Protein AF-A0A835G729-F1 (afdb_monomer)

pLDDT: mean 87.47, std 13.11, range [39.66, 97.62]

Sequence (162 aa):
MAVNELADLLQAHANRDKDGSFWGTLGVAGSAFTLAYLQAEKLSFLIDTGMLHVSKDTEFKIRTAHKLFWSLSAFVGFLRSIRALNASSEALRSPDRTKCAPARFTQASLTTTKFLLDTIHAVSWLPPGWLWGSKLSVPQASGIATASAILGLVIHYHGKRF

Solvent-accessible surface area (backbone atoms only — not comparable to full-atom values): 8340 Å² total; per-residue (Å²): 112,68,69,56,54,50,49,53,50,50,52,50,48,58,53,54,75,66,54,48,70,68,59,52,50,48,52,53,50,27,52,50,25,46,52,53,18,54,53,28,46,52,53,48,50,33,41,76,71,63,77,44,86,71,54,73,69,56,49,52,51,43,52,50,48,21,40,46,24,43,23,52,23,30,44,42,51,25,57,52,28,49,52,52,27,52,55,25,49,52,44,53,69,38,92,85,49,56,93,56,28,64,59,50,28,51,52,28,46,52,53,27,52,28,27,48,33,46,24,55,37,36,35,26,71,29,61,74,88,47,88,61,10,59,70,56,54,69,70,57,40,52,50,38,47,49,53,26,52,51,47,51,52,50,52,55,60,59,63,73,77,112

InterPro domains:
  IPR008733 Peroxisomal biogenesis factor 11 [PF05648] (3-153)
  IPR026510 Peroxisomal membrane protein 11C, metazoa [PTHR20990] (17-155)

Foldseek 3Di:
DVVLVVVVVVLVVVVVVVPPPVLVVLVVLLVVLVVQLVVLVVVLVCVVVVVDDDDPVVNVVSVQSNLVSQLSNLVSQLVVLVVQLVSLVVLCVDPPRDPCSVVSNVLSVLSNLLSVLSNVLSQCCHDPPRDNHVVDDPVRSVVSNVVSVVSVVVSVVSVVPD

Radius of gyration: 19.36 Å; Cα contacts (8 Å, |Δi|>4): 138; chains: 1; bounding box: 50×36×56 Å

Structure (mmCIF, N/CA/C/O backbone):
data_AF-A0A835G729-F1
#
_entry.id   AF-A0A835G729-F1
#
loop_
_atom_site.group_PDB
_atom_site.id
_atom_site.type_symbol
_atom_site.label_atom_id
_atom_site.label_alt_id
_atom_site.label_comp_id
_atom_site.label_asym_id
_atom_site.label_entity_id
_atom_site.label_seq_id
_atom_site.pdbx_PDB_ins_code
_atom_site.Cartn_x
_atom_site.Cartn_y
_atom_site.Cartn_z
_atom_site.occupancy
_atom_site.B_iso_or_equiv
_atom_site.auth_seq_id
_atom_site.auth_comp_id
_atom_site.auth_asym_id
_atom_site.auth_atom_id
_atom_site.pdbx_PDB_model_num
ATOM 1 N N . MET A 1 1 ? 7.675 -0.307 -34.145 1.00 52.34 1 MET A N 1
ATOM 2 C CA . MET A 1 1 ? 6.649 -0.215 -33.084 1.00 52.34 1 MET A CA 1
ATOM 3 C C . MET A 1 1 ? 6.246 -1.617 -32.630 1.00 52.34 1 MET A C 1
ATOM 5 O O . MET A 1 1 ? 6.594 -1.963 -31.514 1.00 52.34 1 MET A O 1
ATOM 9 N N . ALA A 1 2 ? 5.726 -2.472 -33.520 1.00 51.19 2 ALA A N 1
ATOM 10 C CA . ALA A 1 2 ? 5.362 -3.868 -33.215 1.00 51.19 2 ALA A CA 1
ATOM 11 C C . ALA A 1 2 ? 6.498 -4.757 -32.652 1.00 51.19 2 ALA A C 1
ATOM 13 O O . ALA A 1 2 ? 6.263 -5.565 -31.766 1.00 51.19 2 ALA A O 1
ATOM 14 N N . VAL A 1 3 ? 7.749 -4.589 -33.108 1.00 55.41 3 VAL A N 1
ATOM 15 C CA . VAL A 1 3 ? 8.898 -5.386 -32.613 1.00 55.41 3 VAL A CA 1
ATOM 16 C C . VAL A 1 3 ? 9.228 -5.091 -31.141 1.00 55.41 3 VAL A C 1
ATOM 18 O O . VAL A 1 3 ? 9.621 -5.992 -30.408 1.00 55.41 3 VAL A O 1
ATOM 21 N N . ASN A 1 4 ? 9.021 -3.850 -30.685 1.00 52.88 4 ASN A N 1
ATOM 22 C CA . ASN A 1 4 ? 9.255 -3.480 -29.287 1.00 52.88 4 ASN A CA 1
ATOM 23 C C . ASN A 1 4 ? 8.124 -3.967 -28.377 1.00 52.88 4 ASN A C 1
ATOM 25 O O . ASN A 1 4 ? 8.412 -4.442 -27.287 1.00 52.88 4 ASN A O 1
ATOM 29 N N . GLU A 1 5 ? 6.869 -3.918 -28.836 1.00 60.62 5 GLU A N 1
ATOM 30 C CA . GLU A 1 5 ? 5.753 -4.536 -28.107 1.00 60.62 5 GLU A CA 1
ATOM 31 C C . GLU A 1 5 ? 5.942 -6.046 -27.975 1.00 60.62 5 GLU A C 1
ATOM 33 O O . GLU A 1 5 ? 5.720 -6.603 -26.905 1.00 60.62 5 GLU A O 1
ATOM 38 N N . LEU A 1 6 ? 6.413 -6.708 -29.036 1.00 62.06 6 LEU A N 1
ATOM 39 C CA . LEU A 1 6 ? 6.702 -8.137 -28.996 1.00 62.06 6 LEU A CA 1
ATOM 40 C C . LEU A 1 6 ? 7.827 -8.452 -28.000 1.00 62.06 6 LEU A C 1
ATOM 42 O O . LEU A 1 6 ? 7.715 -9.413 -27.246 1.00 62.06 6 LEU A O 1
ATOM 46 N N . ALA A 1 7 ? 8.878 -7.628 -27.945 1.00 61.25 7 ALA A N 1
ATOM 47 C CA . ALA A 1 7 ? 9.953 -7.763 -26.963 1.00 61.25 7 ALA A CA 1
ATOM 48 C C . ALA A 1 7 ? 9.463 -7.511 -25.525 1.00 61.25 7 ALA A C 1
ATOM 50 O O . ALA A 1 7 ? 9.801 -8.270 -24.618 1.00 61.25 7 ALA A O 1
ATOM 51 N N . ASP A 1 8 ? 8.612 -6.505 -25.314 1.00 59.41 8 ASP A N 1
ATOM 52 C CA . ASP A 1 8 ? 8.018 -6.214 -24.008 1.00 59.41 8 ASP A CA 1
ATOM 53 C C . ASP A 1 8 ? 7.061 -7.331 -23.548 1.00 59.41 8 ASP A C 1
ATOM 55 O O . ASP A 1 8 ? 7.058 -7.679 -22.363 1.00 59.41 8 ASP A O 1
ATOM 59 N N . LEU A 1 9 ? 6.299 -7.932 -24.470 1.00 63.41 9 LEU A N 1
ATOM 60 C CA . LEU A 1 9 ? 5.431 -9.085 -24.216 1.00 63.41 9 LEU A CA 1
ATOM 61 C C . LEU A 1 9 ? 6.234 -10.357 -23.941 1.00 63.41 9 LEU A C 1
ATOM 63 O O . LEU A 1 9 ? 5.911 -11.083 -23.003 1.00 63.41 9 LEU A O 1
ATOM 67 N N . LEU A 1 10 ? 7.303 -10.609 -24.697 1.00 60.97 10 LEU A N 1
ATOM 68 C CA . LEU A 1 10 ? 8.207 -11.737 -24.464 1.00 60.97 10 LEU A CA 1
ATOM 69 C C . LEU A 1 10 ? 8.919 -11.604 -23.119 1.00 60.97 10 LEU A C 1
ATOM 71 O O . LEU A 1 10 ? 9.026 -12.580 -22.382 1.00 60.97 10 LEU A O 1
ATOM 75 N N . GLN A 1 11 ? 9.333 -10.397 -22.741 1.00 62.75 11 GLN A N 1
ATOM 76 C CA . GLN A 1 11 ? 9.965 -10.151 -21.449 1.00 62.75 11 GLN A CA 1
ATOM 77 C C . GLN A 1 11 ? 8.959 -10.218 -20.291 1.00 62.75 11 GLN A C 1
ATOM 79 O O . GLN A 1 11 ? 9.297 -10.686 -19.202 1.00 62.75 11 GLN A O 1
ATOM 84 N N . ALA A 1 12 ? 7.702 -9.825 -20.519 1.00 59.56 12 ALA A N 1
ATOM 85 C CA . ALA A 1 12 ? 6.609 -10.050 -19.575 1.00 59.56 12 ALA A CA 1
ATOM 86 C C . ALA A 1 12 ? 6.284 -11.545 -19.415 1.00 59.56 12 ALA A C 1
ATOM 88 O O . ALA A 1 12 ? 6.047 -11.995 -18.294 1.00 59.56 12 ALA A O 1
ATOM 89 N N . HIS A 1 13 ? 6.312 -12.321 -20.501 1.00 57.28 13 HIS A N 1
ATOM 90 C CA . HIS A 1 13 ? 6.076 -13.763 -20.466 1.00 57.28 13 HIS A CA 1
ATOM 91 C C . HIS A 1 13 ? 7.235 -14.516 -19.802 1.00 57.28 13 HIS A C 1
ATOM 93 O O . HIS A 1 13 ? 6.997 -15.345 -18.929 1.00 57.28 13 HIS A O 1
ATOM 99 N N . ALA A 1 14 ? 8.480 -14.144 -20.103 1.00 58.69 14 ALA A N 1
ATOM 100 C CA . ALA A 1 14 ? 9.673 -14.697 -19.465 1.00 58.69 14 ALA A CA 1
ATOM 101 C C . ALA A 1 14 ? 9.740 -14.377 -17.960 1.00 58.69 14 ALA A C 1
ATOM 103 O O . ALA A 1 14 ? 10.219 -15.186 -17.167 1.00 58.69 14 ALA A O 1
ATOM 104 N N . ASN A 1 15 ? 9.238 -13.211 -17.537 1.00 57.81 15 ASN A N 1
ATOM 105 C CA . ASN A 1 15 ? 9.084 -12.897 -16.113 1.00 57.81 15 ASN A CA 1
ATOM 106 C C . ASN A 1 15 ? 7.947 -13.686 -15.450 1.00 57.81 15 ASN A C 1
ATOM 108 O O . ASN A 1 15 ? 8.056 -13.994 -14.264 1.00 57.81 15 ASN A O 1
ATOM 112 N N . ARG A 1 16 ? 6.898 -14.035 -16.206 1.00 55.94 16 ARG A N 1
ATOM 113 C CA . ARG A 1 16 ? 5.787 -14.877 -15.745 1.00 55.94 16 ARG A CA 1
ATOM 114 C C . ARG A 1 16 ? 6.228 -16.329 -15.532 1.00 55.94 16 ARG A C 1
ATOM 116 O O . ARG A 1 16 ? 5.848 -16.930 -14.538 1.00 55.94 16 ARG A O 1
ATOM 123 N N . ASP A 1 17 ? 7.102 -16.867 -16.380 1.00 55.62 17 ASP A N 1
ATOM 124 C CA . ASP A 1 17 ? 7.639 -18.231 -16.208 1.00 55.62 17 ASP A CA 1
ATOM 125 C C . ASP A 1 17 ? 8.629 -18.337 -15.033 1.00 55.62 17 ASP A C 1
ATOM 127 O O . ASP A 1 17 ? 8.837 -19.407 -14.464 1.00 55.62 17 ASP A O 1
ATOM 131 N N . LYS A 1 18 ? 9.193 -17.202 -14.596 1.00 60.84 18 LYS A N 1
ATOM 132 C CA . LYS A 1 18 ? 9.965 -17.077 -13.348 1.00 60.84 18 LYS A CA 1
ATOM 133 C C . LYS A 1 18 ? 9.081 -16.869 -12.110 1.00 60.84 18 LYS A C 1
ATOM 135 O O . LYS A 1 18 ? 9.610 -16.618 -11.016 1.00 60.84 18 LYS A O 1
ATOM 140 N N . ASP A 1 19 ? 7.754 -16.906 -12.236 1.00 62.66 19 ASP A N 1
ATOM 141 C CA . ASP A 1 19 ? 6.843 -16.861 -11.092 1.00 62.66 19 ASP A CA 1
ATOM 142 C C . ASP A 1 19 ? 6.824 -18.236 -10.415 1.00 62.66 19 ASP A C 1
ATOM 144 O O . ASP A 1 19 ? 5.963 -19.081 -10.640 1.00 62.66 19 ASP A O 1
ATOM 148 N N . GLY A 1 20 ? 7.813 -18.471 -9.551 1.00 70.75 20 GLY A N 1
ATOM 149 C CA . GLY A 1 20 ? 7.784 -19.613 -8.644 1.00 70.75 20 GLY A CA 1
ATOM 150 C C . GLY A 1 20 ? 6.547 -19.575 -7.738 1.00 70.75 20 GLY A C 1
ATOM 151 O O . GLY A 1 20 ? 5.994 -18.505 -7.468 1.00 70.75 20 GLY A O 1
ATOM 152 N N . SER A 1 21 ? 6.162 -20.743 -7.213 1.00 83.25 21 SER A N 1
ATOM 153 C CA . SER A 1 21 ? 4.997 -20.945 -6.330 1.00 83.25 21 SER A CA 1
ATOM 154 C C . SER A 1 21 ? 4.827 -19.844 -5.266 1.00 83.25 21 SER A C 1
ATOM 156 O O . SER A 1 21 ? 3.720 -19.361 -5.045 1.00 83.25 21 SER A O 1
ATOM 158 N N . PHE A 1 22 ? 5.930 -19.346 -4.696 1.00 87.62 22 PHE A N 1
ATOM 159 C CA . PHE A 1 22 ? 5.944 -18.246 -3.727 1.00 87.62 22 PHE A CA 1
ATOM 160 C C . PHE A 1 22 ? 5.258 -16.949 -4.204 1.00 87.62 22 PHE A C 1
ATOM 162 O O . PHE A 1 22 ? 4.482 -16.351 -3.465 1.00 87.62 22 PHE A O 1
ATOM 169 N N . TRP A 1 23 ? 5.515 -16.478 -5.428 1.00 86.56 23 TRP A N 1
ATOM 170 C CA . TRP A 1 23 ? 4.944 -15.207 -5.906 1.00 86.56 23 TRP A CA 1
ATOM 171 C C . TRP A 1 23 ? 3.475 -15.338 -6.308 1.00 86.56 23 TRP A C 1
ATOM 173 O O . TRP A 1 23 ? 2.711 -14.373 -6.182 1.00 86.56 23 TRP A O 1
ATOM 183 N N . GLY A 1 24 ? 3.085 -16.540 -6.741 1.00 87.00 24 GLY A N 1
ATOM 184 C CA . GLY A 1 24 ? 1.694 -16.918 -6.957 1.00 87.00 24 GLY A CA 1
ATOM 185 C C . GLY A 1 24 ? 0.910 -16.932 -5.646 1.00 87.00 24 GLY A C 1
ATOM 186 O O . GLY A 1 24 ? -0.096 -16.230 -5.531 1.00 87.00 24 GLY A O 1
ATOM 187 N N . THR A 1 25 ? 1.404 -17.640 -4.624 1.00 90.12 25 THR A N 1
ATOM 188 C CA . THR A 1 25 ? 0.754 -17.696 -3.302 1.00 90.12 25 THR A CA 1
ATOM 189 C C . THR A 1 25 ? 0.685 -16.323 -2.644 1.00 90.12 25 THR A C 1
ATOM 191 O O . THR A 1 25 ? -0.357 -15.973 -2.095 1.00 90.12 25 THR A O 1
ATOM 194 N N . LEU A 1 26 ? 1.726 -15.495 -2.775 1.00 90.31 26 LEU A N 1
ATOM 195 C CA . LEU A 1 26 ? 1.714 -14.114 -2.289 1.00 90.31 26 LEU A CA 1
ATOM 196 C C . LEU A 1 26 ? 0.640 -13.263 -2.994 1.00 90.31 26 LEU A C 1
ATOM 198 O O . LEU A 1 26 ? -0.008 -12.432 -2.363 1.00 90.31 26 LEU A O 1
ATOM 202 N N . GLY A 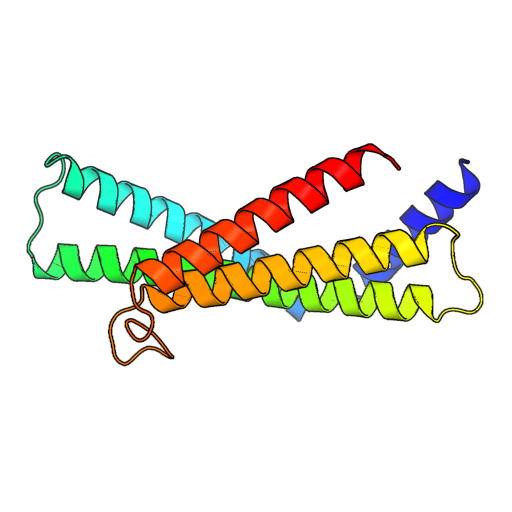1 27 ? 0.421 -13.469 -4.297 1.00 89.75 27 GLY A N 1
ATOM 203 C CA . GLY A 1 27 ? -0.649 -12.799 -5.046 1.00 89.75 27 GLY A CA 1
ATOM 204 C C . GLY A 1 27 ? -2.051 -13.206 -4.583 1.00 89.75 27 GLY A C 1
ATOM 205 O O . GLY A 1 27 ? -2.915 -12.346 -4.386 1.00 89.75 27 GLY A O 1
ATOM 206 N N . VAL A 1 28 ? -2.259 -14.504 -4.349 1.00 93.56 28 VAL A N 1
ATOM 207 C CA . VAL A 1 28 ? -3.515 -15.033 -3.794 1.00 93.56 28 VAL A CA 1
ATOM 208 C C . VAL A 1 28 ? -3.744 -14.499 -2.379 1.00 93.56 28 VAL A C 1
ATOM 210 O O . VAL A 1 28 ? -4.828 -13.999 -2.089 1.00 93.56 28 VAL A O 1
ATOM 213 N N . ALA A 1 29 ? -2.718 -14.520 -1.524 1.00 92.94 29 ALA A N 1
ATOM 214 C CA . ALA A 1 29 ? -2.785 -13.991 -0.164 1.00 92.94 29 ALA A CA 1
ATOM 215 C C . ALA A 1 29 ? -3.125 -12.495 -0.149 1.00 92.94 29 ALA A C 1
ATOM 217 O O . ALA A 1 29 ? -4.012 -12.081 0.590 1.00 92.94 29 ALA A O 1
ATOM 218 N N . GLY A 1 30 ? -2.490 -11.694 -1.012 1.00 93.00 30 GLY A N 1
ATOM 219 C CA . GLY A 1 30 ? -2.816 -10.274 -1.159 1.00 93.00 30 GLY A CA 1
ATOM 220 C C . GLY A 1 30 ? -4.287 -10.051 -1.507 1.00 93.00 30 GLY A C 1
ATOM 221 O O . GLY A 1 30 ? -4.958 -9.255 -0.856 1.00 93.00 30 GLY A O 1
ATOM 222 N N . SER A 1 31 ? -4.813 -10.820 -2.464 1.00 94.56 31 SER A N 1
ATOM 223 C CA . SER A 1 31 ? -6.227 -10.753 -2.860 1.00 94.56 31 SER A CA 1
ATOM 224 C C . SER A 1 31 ? -7.162 -11.170 -1.719 1.00 94.56 31 SER A C 1
ATOM 226 O O . SER A 1 31 ? -8.171 -10.511 -1.470 1.00 94.56 31 SER A O 1
ATOM 228 N N . ALA A 1 32 ? -6.809 -12.224 -0.979 1.00 96.69 32 ALA A N 1
ATOM 229 C CA . ALA A 1 32 ? -7.563 -12.675 0.186 1.00 96.69 32 ALA A CA 1
ATOM 230 C C . ALA A 1 32 ? -7.586 -11.614 1.299 1.00 96.69 32 ALA A C 1
ATOM 232 O O . ALA A 1 32 ? -8.651 -11.331 1.848 1.00 96.69 32 ALA A O 1
ATOM 233 N N . PHE A 1 33 ? -6.448 -10.973 1.592 1.00 96.50 33 PHE A N 1
ATOM 234 C CA . PHE A 1 33 ? -6.379 -9.877 2.560 1.00 96.50 33 PHE A CA 1
ATOM 235 C C . PHE A 1 33 ? -7.192 -8.667 2.112 1.00 96.50 33 PHE A C 1
ATOM 237 O O . PHE A 1 33 ? -7.900 -8.096 2.935 1.00 96.50 33 PHE A O 1
ATOM 244 N N . THR A 1 34 ? -7.159 -8.305 0.826 1.00 94.81 34 THR A N 1
ATOM 245 C CA . THR A 1 34 ? -8.013 -7.236 0.288 1.00 94.81 34 THR A CA 1
ATOM 246 C C . THR A 1 34 ? -9.495 -7.559 0.482 1.00 94.81 34 THR A C 1
ATOM 248 O O . THR A 1 34 ? -10.252 -6.713 0.952 1.00 94.81 34 THR A O 1
ATOM 251 N N . LEU A 1 35 ? -9.931 -8.783 0.175 1.00 96.62 35 LEU A N 1
ATOM 252 C CA . LEU A 1 35 ? -11.326 -9.179 0.373 1.00 96.62 35 LEU A CA 1
ATOM 253 C C . LEU A 1 35 ? -11.717 -9.162 1.855 1.00 96.62 35 LEU A C 1
ATOM 255 O O . LEU A 1 35 ? -12.771 -8.626 2.192 1.00 96.62 35 LEU A O 1
ATOM 259 N N . ALA A 1 36 ? -10.870 -9.695 2.739 1.00 95.94 36 ALA A N 1
ATOM 260 C CA . ALA A 1 36 ? -11.101 -9.692 4.183 1.00 95.94 36 ALA A CA 1
ATOM 261 C C . ALA A 1 36 ? -11.168 -8.266 4.755 1.00 95.94 36 ALA A C 1
ATOM 263 O O . ALA A 1 36 ? -12.064 -7.960 5.541 1.00 95.94 36 ALA A O 1
ATOM 264 N N . TYR A 1 37 ? -10.276 -7.382 4.300 1.00 95.00 37 TYR A N 1
ATOM 265 C CA . TYR A 1 37 ? -10.298 -5.951 4.593 1.00 95.00 37 TYR A CA 1
ATOM 266 C C . TYR A 1 37 ? -11.645 -5.331 4.212 1.00 95.00 37 TYR A C 1
ATOM 268 O O . TYR A 1 37 ? -12.288 -4.719 5.059 1.00 95.00 37 TYR A O 1
ATOM 276 N N . LEU A 1 38 ? -12.122 -5.564 2.985 1.00 94.81 38 LEU A N 1
ATOM 277 C CA . LEU A 1 38 ? -13.399 -5.021 2.516 1.00 94.81 38 LEU A CA 1
ATOM 278 C C . LEU A 1 38 ? -14.603 -5.562 3.303 1.00 94.81 38 LEU A C 1
ATOM 280 O O . LEU A 1 38 ? -15.566 -4.828 3.515 1.00 94.81 38 LEU A O 1
ATOM 284 N N . GLN A 1 39 ? -14.582 -6.823 3.751 1.00 96.56 39 GLN A N 1
ATOM 285 C CA . GLN A 1 39 ? -15.648 -7.339 4.622 1.00 96.56 39 GLN A CA 1
ATOM 286 C C . GLN A 1 39 ? -15.610 -6.690 6.010 1.00 96.56 39 GLN A C 1
ATOM 288 O O . GLN A 1 39 ? -16.651 -6.305 6.538 1.00 96.56 39 GLN A O 1
ATOM 293 N N . ALA A 1 40 ? -14.421 -6.530 6.593 1.00 95.06 40 ALA A N 1
ATOM 294 C CA . ALA A 1 40 ? -14.257 -5.879 7.889 1.00 95.06 40 ALA A CA 1
ATOM 295 C C . ALA A 1 40 ? -14.604 -4.377 7.841 1.00 95.06 40 ALA A C 1
ATOM 297 O O . ALA A 1 40 ? -15.146 -3.844 8.810 1.00 95.06 40 ALA A O 1
ATOM 298 N N . GLU A 1 41 ? -14.358 -3.716 6.709 1.00 95.25 41 GLU A N 1
ATOM 299 C CA . GLU A 1 41 ? -14.769 -2.331 6.457 1.00 95.25 41 GLU A CA 1
ATOM 300 C C . GLU A 1 41 ? -16.296 -2.204 6.433 1.00 95.25 41 GLU A C 1
ATOM 302 O O . GLU A 1 41 ? -16.858 -1.349 7.112 1.00 95.25 41 GLU A O 1
ATOM 307 N N . LYS A 1 42 ? -17.004 -3.116 5.749 1.00 96.06 42 LYS A N 1
ATOM 308 C CA . LYS A 1 42 ? -18.478 -3.147 5.774 1.00 96.06 42 LYS A CA 1
ATOM 309 C C . LYS A 1 42 ? -19.029 -3.314 7.187 1.00 96.06 42 LYS A C 1
ATOM 311 O O . LYS A 1 42 ? -19.987 -2.640 7.547 1.00 96.06 42 LYS A O 1
ATOM 316 N N . LEU A 1 43 ? -18.435 -4.201 7.987 1.00 95.62 43 LEU A N 1
ATOM 317 C CA . LEU A 1 43 ? -18.839 -4.381 9.383 1.00 95.62 43 LEU A CA 1
ATOM 318 C C . LEU A 1 43 ? -18.587 -3.113 10.205 1.00 95.62 43 LEU A C 1
ATOM 320 O O . LEU A 1 43 ? -19.468 -2.701 10.952 1.00 95.62 43 LEU A O 1
ATOM 324 N N . SER A 1 44 ? -17.424 -2.479 10.036 1.00 94.06 44 SER A N 1
ATOM 325 C CA . SER A 1 44 ? -17.090 -1.220 10.715 1.00 94.06 44 SER A CA 1
ATOM 326 C C . SER A 1 44 ? -18.086 -0.114 10.352 1.00 94.06 44 SER A C 1
ATOM 328 O O . SER A 1 44 ? -18.621 0.537 11.243 1.00 94.06 44 SER A O 1
ATOM 330 N N . PHE A 1 45 ? -18.436 0.012 9.071 1.00 95.50 45 PHE A N 1
ATOM 331 C CA . PHE A 1 45 ? -19.444 0.954 8.586 1.00 95.50 45 PHE A CA 1
ATOM 332 C C . PHE A 1 45 ? -20.849 0.689 9.159 1.00 95.50 45 PHE A C 1
ATOM 334 O O . PHE A 1 45 ? -21.550 1.618 9.564 1.00 95.50 45 PHE A O 1
ATOM 341 N N . LEU A 1 46 ? -21.283 -0.575 9.222 1.00 96.69 46 LEU A N 1
ATOM 342 C CA . LEU A 1 46 ? -22.582 -0.934 9.807 1.00 96.69 46 LEU A CA 1
ATOM 343 C C . LEU A 1 46 ? -22.650 -0.622 11.309 1.00 96.69 46 LEU A C 1
ATOM 345 O O . LEU A 1 46 ? -23.716 -0.268 11.812 1.00 96.69 46 LEU A O 1
ATOM 349 N N . ILE A 1 47 ? -21.525 -0.735 12.016 1.00 95.00 47 ILE A N 1
ATOM 350 C CA . ILE A 1 47 ? -21.414 -0.328 13.420 1.00 95.00 47 ILE A CA 1
ATOM 351 C C . ILE A 1 47 ? -21.478 1.200 13.531 1.00 95.00 47 ILE A C 1
ATOM 353 O O . ILE A 1 47 ? -22.265 1.715 14.321 1.00 95.00 47 ILE A O 1
ATOM 357 N N . ASP A 1 48 ? -20.711 1.925 12.711 1.00 94.50 48 ASP A N 1
ATOM 358 C CA . ASP A 1 48 ? -20.647 3.396 12.732 1.00 94.50 48 ASP A CA 1
ATOM 359 C C . ASP A 1 48 ? -21.999 4.056 12.415 1.00 94.50 48 ASP A C 1
ATOM 361 O O . ASP A 1 48 ? -22.332 5.104 12.965 1.00 94.50 48 ASP A O 1
ATOM 365 N N . THR A 1 49 ? -22.810 3.428 11.560 1.00 96.19 49 THR A N 1
ATOM 366 C CA . THR A 1 49 ? -24.173 3.883 11.228 1.00 96.19 49 THR A CA 1
ATOM 367 C C . THR A 1 49 ? -25.225 3.496 12.271 1.00 96.19 49 THR A C 1
ATOM 369 O O . THR A 1 49 ? -26.383 3.894 12.146 1.00 96.19 49 THR A O 1
ATOM 372 N N . GLY A 1 50 ? -24.865 2.703 13.285 1.00 92.44 50 GLY A N 1
ATOM 373 C CA . GLY A 1 50 ? -25.803 2.169 14.275 1.00 92.44 50 GLY A CA 1
ATOM 374 C C . GLY A 1 50 ? -26.748 1.093 13.727 1.00 92.44 50 GLY A C 1
ATOM 375 O O . GLY A 1 50 ? -27.664 0.665 14.427 1.00 92.44 50 GLY A O 1
ATOM 376 N N . MET A 1 51 ? -26.544 0.624 12.490 1.00 94.62 51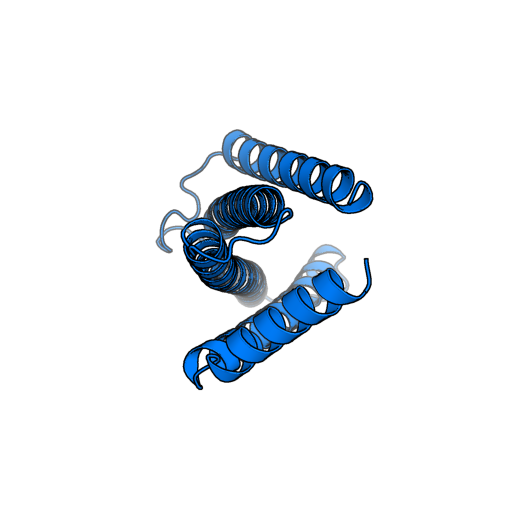 MET A N 1
ATOM 377 C CA . MET A 1 51 ? -27.333 -0.469 11.909 1.00 94.62 51 MET A CA 1
ATOM 378 C C . MET A 1 51 ? -27.001 -1.819 12.555 1.00 94.62 51 MET A C 1
ATOM 380 O O . MET A 1 51 ? -27.865 -2.690 12.653 1.00 94.62 51 MET A O 1
ATOM 384 N N . LEU A 1 52 ? -25.758 -1.993 13.007 1.00 93.06 52 LEU A N 1
ATOM 385 C CA . LEU A 1 52 ? -25.281 -3.190 13.686 1.00 93.06 52 LEU A CA 1
ATOM 386 C C . LEU A 1 52 ? -24.869 -2.850 15.122 1.00 93.06 52 LEU A C 1
ATOM 388 O O . LEU A 1 52 ? -23.810 -2.277 15.363 1.00 93.06 52 LEU A O 1
ATOM 392 N N . HIS A 1 53 ? -25.696 -3.253 16.085 1.00 93.19 53 HIS A N 1
ATOM 393 C CA . HIS A 1 53 ? -25.383 -3.127 17.505 1.00 93.19 53 HIS A CA 1
ATOM 394 C C . HIS A 1 53 ? -24.620 -4.363 17.982 1.00 93.19 53 HIS A C 1
ATOM 396 O O . HIS A 1 53 ? -25.141 -5.478 17.965 1.00 93.19 53 HIS A O 1
ATOM 402 N N . VAL A 1 54 ? -23.382 -4.166 18.423 1.00 93.94 54 VAL A N 1
ATOM 403 C CA . VAL A 1 54 ? -22.513 -5.224 18.956 1.00 93.94 54 VAL A CA 1
ATOM 404 C C . VAL A 1 54 ? -21.932 -4.806 20.301 1.00 93.94 54 VAL A C 1
ATOM 406 O O . VAL A 1 54 ? -21.956 -3.636 20.676 1.00 93.94 54 VAL A O 1
ATOM 409 N N . SER A 1 55 ? -21.401 -5.773 21.051 1.00 95.94 55 SER A N 1
ATOM 410 C CA . SER A 1 55 ? -20.670 -5.464 22.281 1.00 95.94 55 SER A CA 1
ATOM 411 C C . SER A 1 55 ? -19.402 -4.652 21.980 1.00 95.94 55 SER A C 1
ATOM 413 O O . SER A 1 55 ? -18.797 -4.810 20.916 1.00 95.94 55 SER A O 1
ATOM 415 N N . LYS A 1 56 ? -18.944 -3.845 22.946 1.00 93.19 56 LYS A N 1
ATOM 416 C CA . LYS A 1 56 ? -17.699 -3.062 22.820 1.00 93.19 56 LYS A CA 1
ATOM 417 C C . LYS A 1 56 ? -16.471 -3.934 22.521 1.00 93.19 56 LYS A C 1
ATOM 419 O O . LYS A 1 56 ? -15.577 -3.512 21.796 1.00 93.19 56 LYS A O 1
ATOM 424 N N . ASP A 1 57 ? -16.435 -5.156 23.056 1.00 95.06 57 ASP A N 1
ATOM 425 C CA . ASP A 1 57 ? -15.361 -6.120 22.786 1.00 95.06 57 ASP A CA 1
ATOM 426 C C . ASP A 1 57 ? -15.382 -6.597 21.324 1.00 95.06 57 ASP A C 1
ATOM 428 O O . ASP A 1 57 ? -14.351 -6.640 20.651 1.00 95.06 57 ASP A O 1
ATOM 432 N N . THR A 1 58 ? -16.569 -6.899 20.796 1.00 94.56 58 THR A N 1
ATOM 433 C CA . THR A 1 58 ? -16.737 -7.308 19.395 1.00 94.56 58 THR A CA 1
ATOM 434 C C . THR A 1 58 ? -16.410 -6.168 18.435 1.00 94.56 58 THR A C 1
ATOM 436 O O . THR A 1 58 ? -15.703 -6.388 17.453 1.00 94.56 58 THR A O 1
ATOM 439 N N . GLU A 1 59 ? -16.855 -4.947 18.736 1.00 94.25 59 GLU A N 1
ATOM 440 C CA . GLU A 1 59 ? -16.493 -3.751 17.974 1.00 94.25 59 GLU A CA 1
ATOM 441 C C . GLU A 1 59 ? -14.970 -3.571 17.912 1.00 94.25 59 GLU A C 1
ATOM 443 O O . GLU A 1 59 ? -14.403 -3.409 16.829 1.00 94.25 59 GLU A O 1
ATOM 448 N N . PHE A 1 60 ? -14.288 -3.660 19.058 1.00 93.75 60 PHE A N 1
ATOM 449 C CA . PHE A 1 60 ? -12.834 -3.538 19.122 1.00 93.75 60 PHE A CA 1
ATOM 450 C C . PHE A 1 60 ? -12.127 -4.593 18.257 1.00 93.75 60 PHE A C 1
ATOM 452 O O . PHE A 1 60 ? -11.190 -4.267 17.517 1.00 93.75 60 PHE A O 1
ATOM 459 N N . LYS A 1 61 ? -12.595 -5.848 18.298 1.00 94.69 61 LYS A N 1
ATOM 460 C CA . LYS A 1 61 ? -12.070 -6.944 17.468 1.00 94.69 61 LYS A CA 1
ATOM 461 C C . LYS A 1 61 ? -12.275 -6.681 15.978 1.00 94.69 61 LYS A C 1
ATOM 463 O O . LYS A 1 61 ? -11.326 -6.836 15.213 1.00 94.69 61 LYS A O 1
ATOM 468 N N . ILE A 1 62 ? -13.466 -6.237 15.571 1.00 94.81 62 ILE A N 1
ATOM 469 C CA . ILE A 1 62 ? -13.783 -5.916 14.169 1.00 94.81 62 ILE A CA 1
ATOM 470 C C . ILE A 1 62 ? -12.895 -4.775 13.665 1.00 94.81 62 ILE A C 1
ATOM 472 O O . ILE A 1 62 ? -12.249 -4.917 12.626 1.00 94.81 62 ILE A O 1
ATOM 476 N N . ARG A 1 63 ? -12.784 -3.677 14.422 1.00 94.12 63 ARG A N 1
ATOM 477 C CA . ARG A 1 63 ? -11.947 -2.528 14.035 1.00 94.12 63 ARG A CA 1
ATOM 478 C C . ARG A 1 63 ? -10.465 -2.887 13.971 1.00 94.12 63 ARG A C 1
ATOM 480 O O . ARG A 1 63 ? -9.749 -2.406 13.092 1.00 94.12 63 ARG A O 1
ATOM 487 N N . THR A 1 64 ? -9.994 -3.736 14.880 1.00 94.50 64 THR A N 1
ATOM 488 C CA . THR A 1 64 ? -8.616 -4.245 14.850 1.00 94.50 64 THR A CA 1
ATOM 489 C C . THR A 1 64 ? -8.384 -5.140 13.635 1.00 94.50 64 THR A C 1
ATOM 491 O O . THR A 1 64 ? -7.393 -4.956 12.930 1.00 94.50 64 THR A O 1
ATOM 494 N N . ALA A 1 65 ? -9.312 -6.054 13.338 1.00 94.94 65 ALA A N 1
ATOM 495 C CA . ALA A 1 65 ? -9.238 -6.931 12.172 1.00 94.94 65 ALA A CA 1
ATOM 496 C C . ALA A 1 65 ? -9.230 -6.136 10.857 1.00 94.94 65 ALA A C 1
ATOM 498 O O . ALA A 1 65 ? -8.413 -6.410 9.981 1.00 94.94 65 ALA A O 1
ATOM 499 N N . HIS A 1 66 ? -10.070 -5.104 10.750 1.00 95.50 66 HIS A N 1
ATOM 500 C CA . HIS A 1 66 ? -10.086 -4.182 9.616 1.00 95.50 66 HIS A CA 1
ATOM 501 C C . HIS A 1 66 ? -8.700 -3.569 9.354 1.00 95.50 66 HIS A C 1
ATOM 503 O O . HIS A 1 66 ? -8.130 -3.736 8.273 1.00 95.50 66 HIS A O 1
ATOM 509 N N . LYS A 1 67 ? -8.108 -2.938 10.374 1.00 95.12 67 LYS A N 1
ATOM 510 C CA . LYS A 1 67 ? -6.775 -2.317 10.286 1.00 95.12 67 LYS A CA 1
ATOM 511 C C . LYS A 1 67 ? -5.671 -3.336 9.996 1.00 95.12 67 LYS A C 1
ATOM 513 O O . LYS A 1 67 ? -4.721 -3.0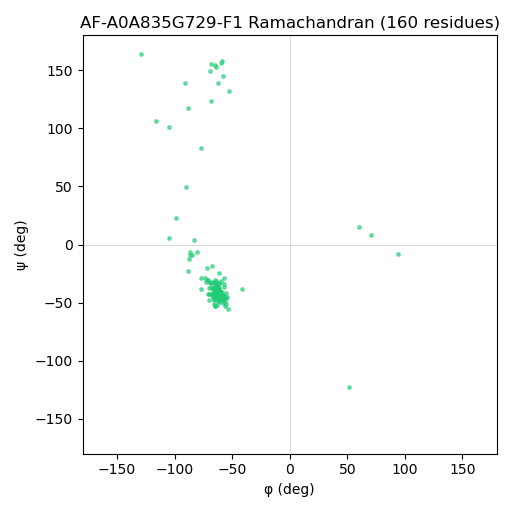32 9.271 1.00 95.12 67 LYS A O 1
ATOM 518 N N . LEU A 1 68 ? -5.795 -4.546 10.539 1.00 95.81 68 LEU A N 1
ATOM 519 C CA . LEU A 1 68 ? -4.860 -5.639 10.302 1.00 95.81 68 LEU A CA 1
ATOM 520 C C . LEU A 1 68 ? -4.879 -6.095 8.845 1.00 95.81 68 LEU A C 1
ATOM 522 O O . LEU A 1 68 ? -3.828 -6.127 8.207 1.00 95.81 68 LEU A O 1
ATOM 526 N N . PHE A 1 69 ? -6.052 -6.409 8.298 1.00 96.19 69 PHE A N 1
ATOM 527 C CA . PHE A 1 69 ? -6.161 -6.841 6.907 1.00 96.19 69 PHE A CA 1
ATOM 528 C C . PHE A 1 69 ? -5.740 -5.742 5.934 1.00 96.19 69 PHE A C 1
ATOM 530 O O . PHE A 1 69 ? -5.063 -6.038 4.949 1.00 96.19 69 PHE A O 1
ATOM 537 N N . TRP A 1 70 ? -6.043 -4.478 6.245 1.00 96.19 70 TRP A N 1
ATOM 538 C CA . TRP A 1 70 ? -5.535 -3.342 5.480 1.00 96.19 70 TRP A CA 1
ATOM 539 C C . TRP A 1 70 ? -4.002 -3.316 5.446 1.00 96.19 70 TRP A C 1
ATOM 541 O O . TRP A 1 70 ? -3.400 -3.257 4.372 1.00 96.19 70 TRP A O 1
ATOM 551 N N . SER A 1 71 ? -3.372 -3.432 6.619 1.00 96.31 71 SER A N 1
ATOM 552 C CA . SER A 1 71 ? -1.913 -3.418 6.768 1.00 96.31 71 SER A CA 1
ATOM 553 C C . SER A 1 71 ? -1.249 -4.594 6.050 1.00 96.31 71 SER A C 1
ATOM 555 O O . SER A 1 71 ? -0.257 -4.405 5.348 1.00 96.31 71 SER A O 1
ATOM 557 N N . LEU A 1 72 ? -1.813 -5.801 6.169 1.00 95.44 72 LEU A N 1
ATOM 558 C CA . LEU A 1 72 ? -1.323 -6.995 5.473 1.00 95.44 72 LEU A CA 1
ATOM 559 C C . LEU A 1 72 ? -1.448 -6.858 3.953 1.00 95.44 72 LEU A C 1
ATOM 561 O O . LEU A 1 72 ? -0.510 -7.184 3.225 1.00 95.44 72 LEU A O 1
ATOM 565 N N . SER A 1 73 ? -2.577 -6.338 3.469 1.00 94.94 73 SER A N 1
ATOM 566 C CA . SER A 1 73 ? -2.793 -6.086 2.044 1.00 94.94 73 SER A CA 1
ATOM 567 C C . SER A 1 73 ? -1.785 -5.068 1.496 1.00 94.94 73 SER A C 1
ATOM 569 O O . SER A 1 73 ? -1.196 -5.300 0.438 1.00 94.94 73 SER A O 1
ATOM 571 N N . ALA A 1 74 ? -1.546 -3.965 2.215 1.00 95.25 74 ALA A N 1
ATOM 572 C CA . ALA A 1 74 ? -0.557 -2.953 1.836 1.00 95.25 74 ALA A CA 1
ATOM 573 C C . ALA A 1 74 ? 0.867 -3.535 1.802 1.00 95.25 74 ALA A C 1
ATOM 575 O O . ALA A 1 74 ? 1.590 -3.346 0.820 1.00 95.25 74 ALA A O 1
ATOM 576 N N . PHE A 1 75 ? 1.232 -4.320 2.819 1.00 95.88 75 PHE A N 1
ATOM 577 C CA . PHE A 1 75 ? 2.542 -4.959 2.917 1.00 95.88 75 PHE A CA 1
ATOM 578 C C . PHE A 1 75 ? 2.800 -5.960 1.783 1.00 95.88 75 PHE A C 1
ATOM 580 O O . PHE A 1 75 ? 3.866 -5.948 1.167 1.00 95.88 75 PHE A O 1
ATOM 587 N N . VAL A 1 76 ? 1.815 -6.796 1.440 1.00 94.81 76 VAL A N 1
ATOM 588 C CA . VAL A 1 76 ? 1.923 -7.696 0.281 1.00 94.81 76 VAL A CA 1
ATOM 589 C C . VAL A 1 76 ? 2.084 -6.903 -1.020 1.00 94.81 76 VAL A C 1
ATOM 591 O O . VAL A 1 76 ? 2.910 -7.269 -1.861 1.00 94.81 76 VAL A O 1
ATOM 594 N N . GLY A 1 77 ? 1.347 -5.799 -1.179 1.00 94.00 77 GLY A N 1
ATOM 595 C CA . GLY A 1 77 ? 1.510 -4.876 -2.306 1.00 94.00 77 GLY A CA 1
ATOM 596 C C . GLY A 1 77 ? 2.943 -4.347 -2.428 1.00 94.00 77 GLY A C 1
ATOM 597 O O . GLY A 1 77 ? 3.529 -4.401 -3.511 1.00 94.00 77 GLY A O 1
ATOM 598 N N . PHE A 1 78 ? 3.540 -3.943 -1.305 1.00 96.38 78 PHE A N 1
ATOM 599 C CA . PHE A 1 78 ? 4.930 -3.492 -1.233 1.00 96.38 78 PHE A CA 1
ATOM 600 C C . PHE A 1 78 ? 5.946 -4.580 -1.618 1.00 96.38 78 PHE A C 1
ATOM 602 O O . PHE A 1 78 ? 6.851 -4.339 -2.420 1.00 96.38 78 PHE A O 1
ATOM 609 N N . LEU A 1 79 ? 5.784 -5.811 -1.125 1.00 94.94 79 LEU A N 1
ATOM 610 C CA . LEU A 1 79 ? 6.669 -6.919 -1.509 1.00 94.94 79 LEU A CA 1
ATOM 611 C C . LEU A 1 79 ? 6.609 -7.205 -3.017 1.00 94.94 79 LEU A C 1
ATOM 613 O O . LEU A 1 79 ? 7.638 -7.428 -3.662 1.00 94.94 79 LEU A O 1
ATOM 617 N N . ARG A 1 80 ? 5.409 -7.159 -3.604 1.00 91.44 80 ARG A N 1
ATOM 618 C CA . ARG A 1 80 ? 5.224 -7.337 -5.052 1.00 91.44 80 ARG A CA 1
ATOM 619 C C . ARG A 1 80 ? 5.847 -6.194 -5.852 1.00 91.44 80 ARG A C 1
ATOM 621 O O . ARG A 1 80 ? 6.429 -6.454 -6.907 1.00 91.44 80 ARG A O 1
ATOM 628 N N . SER A 1 81 ? 5.781 -4.954 -5.363 1.00 93.75 81 SER A N 1
ATOM 629 C CA . SER A 1 81 ? 6.413 -3.820 -6.045 1.00 93.75 81 SER A CA 1
ATOM 630 C C . SER A 1 81 ? 7.939 -3.903 -6.017 1.00 93.75 81 SER A C 1
ATOM 632 O O . SER A 1 81 ? 8.562 -3.614 -7.035 1.00 93.75 81 SER A O 1
ATOM 634 N N . ILE A 1 82 ? 8.545 -4.396 -4.926 1.00 94.38 82 ILE A N 1
ATOM 635 C CA . ILE A 1 82 ? 9.998 -4.646 -4.869 1.00 94.38 82 ILE A CA 1
ATOM 636 C C . ILE A 1 82 ? 10.429 -5.642 -5.953 1.00 94.38 82 ILE A C 1
ATOM 638 O O . ILE A 1 82 ? 11.421 -5.403 -6.640 1.00 94.38 82 ILE A O 1
ATOM 642 N N . ARG A 1 83 ? 9.682 -6.736 -6.166 1.00 90.44 83 ARG A N 1
ATOM 643 C CA . ARG A 1 83 ? 9.972 -7.676 -7.269 1.00 90.44 83 ARG A CA 1
ATOM 644 C C . ARG A 1 83 ? 9.941 -6.968 -8.618 1.00 90.44 83 ARG A C 1
ATOM 646 O O . ARG A 1 83 ? 10.863 -7.136 -9.410 1.00 90.44 83 ARG A O 1
ATOM 653 N N . ALA A 1 84 ? 8.895 -6.184 -8.877 1.00 88.94 84 ALA A N 1
ATOM 654 C CA . ALA A 1 84 ? 8.762 -5.447 -10.130 1.00 88.94 84 ALA A CA 1
ATOM 655 C C . ALA A 1 84 ? 9.907 -4.436 -10.328 1.00 88.94 84 ALA A C 1
ATOM 657 O O . ALA A 1 84 ? 10.411 -4.285 -11.443 1.00 88.94 84 ALA A O 1
ATOM 658 N N . LEU A 1 85 ? 10.355 -3.787 -9.250 1.00 92.88 85 LEU A N 1
ATOM 659 C CA . LEU A 1 85 ? 11.504 -2.889 -9.254 1.00 92.88 85 LEU A CA 1
ATOM 660 C C . LEU A 1 85 ? 12.809 -3.631 -9.558 1.00 92.88 85 LEU A C 1
ATOM 662 O O . LEU A 1 85 ? 13.559 -3.192 -10.428 1.00 92.88 85 LEU A O 1
ATOM 666 N N . ASN A 1 86 ? 13.053 -4.771 -8.912 1.00 92.25 86 ASN A N 1
ATO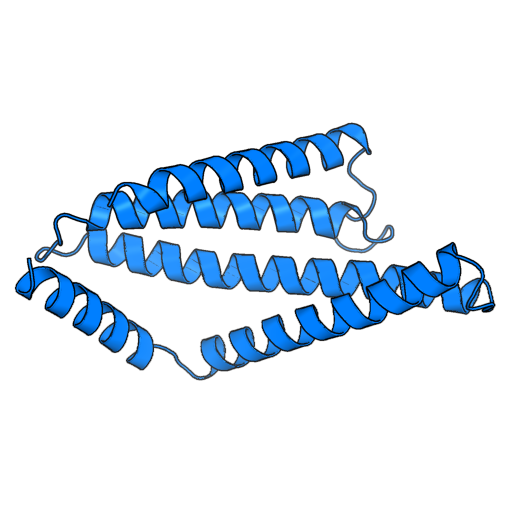M 667 C CA . ASN A 1 86 ? 14.235 -5.596 -9.164 1.00 92.25 86 ASN A CA 1
ATOM 668 C C . ASN A 1 86 ? 14.267 -6.101 -10.611 1.00 92.25 86 ASN A C 1
ATOM 670 O O . ASN A 1 86 ? 15.273 -5.923 -11.292 1.00 92.25 86 ASN A O 1
ATOM 674 N N . ALA A 1 87 ? 13.147 -6.615 -11.124 1.00 88.75 87 ALA A N 1
ATOM 675 C CA . ALA A 1 87 ? 13.041 -7.040 -12.519 1.00 88.75 87 ALA A CA 1
ATOM 676 C C . ALA A 1 87 ? 13.275 -5.875 -13.501 1.00 88.75 87 ALA A C 1
ATOM 678 O O . ALA A 1 87 ? 13.935 -6.037 -14.527 1.00 88.75 87 ALA A O 1
ATOM 679 N N . SER A 1 88 ? 12.779 -4.676 -13.177 1.00 88.88 88 SER A N 1
ATOM 680 C CA . SER A 1 88 ? 13.019 -3.472 -13.988 1.00 88.88 88 SER A CA 1
ATOM 681 C C . SER A 1 88 ? 14.479 -3.008 -13.919 1.00 88.88 88 SER A C 1
ATOM 683 O O . SER A 1 88 ? 15.011 -2.510 -14.907 1.00 88.88 88 SER A O 1
ATOM 685 N N . SER A 1 89 ? 15.140 -3.192 -12.774 1.00 91.75 89 SER A N 1
ATOM 686 C CA . SER A 1 89 ? 16.566 -2.905 -12.574 1.00 91.75 89 SER A CA 1
ATOM 687 C C . SER A 1 89 ? 17.449 -3.846 -13.394 1.00 91.75 89 SER A C 1
ATOM 689 O O . SER A 1 89 ? 18.382 -3.401 -14.061 1.00 91.75 89 SER A O 1
ATOM 691 N N . GLU A 1 90 ? 17.127 -5.141 -13.412 1.00 90.38 90 GLU A N 1
ATOM 692 C CA . GLU A 1 90 ? 17.807 -6.13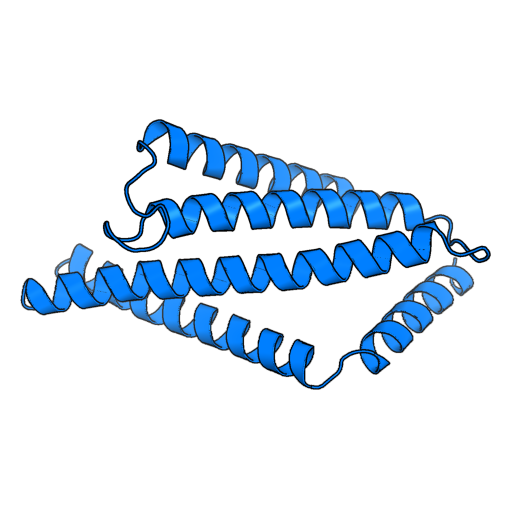2 -14.253 1.00 90.38 90 GLU A CA 1
ATOM 693 C C . GLU A 1 90 ? 17.645 -5.801 -15.742 1.00 90.38 90 GLU A C 1
ATOM 695 O O . GLU A 1 90 ? 18.633 -5.755 -16.473 1.00 90.38 90 GLU A O 1
ATOM 700 N N . ALA A 1 91 ? 16.426 -5.473 -16.183 1.00 86.12 91 ALA A N 1
ATOM 701 C CA . ALA A 1 91 ? 16.167 -5.061 -17.563 1.00 86.12 91 ALA A CA 1
ATOM 702 C C . ALA A 1 91 ? 16.922 -3.776 -17.954 1.00 86.12 91 ALA A C 1
ATOM 704 O O . ALA A 1 91 ? 17.356 -3.638 -19.097 1.00 86.12 91 ALA A O 1
ATOM 705 N N . LEU A 1 92 ? 17.116 -2.848 -17.010 1.00 88.19 92 LEU A N 1
ATOM 706 C CA . LEU A 1 92 ? 17.894 -1.625 -17.218 1.00 88.19 92 LEU A CA 1
ATOM 707 C C . LEU A 1 92 ? 19.398 -1.899 -17.388 1.00 88.19 92 LEU A C 1
ATOM 709 O O . LEU A 1 92 ? 20.068 -1.153 -18.103 1.00 88.19 92 LEU A O 1
ATOM 713 N N . ARG A 1 93 ? 19.915 -2.941 -16.726 1.00 88.94 93 ARG A N 1
ATOM 714 C CA . ARG A 1 93 ? 21.327 -3.365 -16.763 1.00 88.94 93 ARG A CA 1
ATOM 715 C C . ARG A 1 93 ? 21.648 -4.323 -17.913 1.00 88.94 93 ARG A C 1
ATOM 717 O O . ARG A 1 93 ? 22.823 -4.568 -18.168 1.00 88.94 93 ARG A O 1
ATOM 724 N N . SER A 1 94 ? 20.630 -4.870 -18.577 1.00 86.50 94 SER A N 1
ATOM 725 C CA . SER A 1 94 ? 20.803 -5.792 -19.700 1.00 86.50 94 SER A CA 1
ATOM 726 C C . SER A 1 94 ? 21.530 -5.114 -20.873 1.00 86.50 94 SER A C 1
ATOM 728 O O . SER A 1 94 ? 21.206 -3.966 -21.191 1.00 86.50 94 SER A O 1
ATOM 730 N N . PRO A 1 95 ? 22.468 -5.801 -21.553 1.00 80.25 95 PRO A N 1
ATOM 731 C CA . PRO A 1 95 ? 23.061 -5.303 -22.795 1.00 80.25 95 PRO A CA 1
ATOM 732 C C . PRO A 1 95 ? 22.003 -5.088 -23.893 1.00 80.25 95 PRO A C 1
ATOM 734 O O . PRO A 1 95 ? 22.100 -4.125 -24.650 1.00 80.25 95 PRO A O 1
ATOM 737 N N . ASP A 1 96 ? 20.930 -5.887 -23.895 1.00 82.50 96 ASP A N 1
ATOM 738 C CA . ASP A 1 96 ? 19.780 -5.760 -24.804 1.00 82.50 96 ASP A CA 1
ATOM 739 C C . ASP A 1 96 ? 18.688 -4.843 -24.224 1.00 82.50 96 ASP A C 1
ATOM 741 O O . ASP A 1 96 ? 17.510 -5.197 -24.119 1.00 82.50 96 ASP A O 1
ATOM 745 N N . ARG A 1 97 ? 19.079 -3.652 -23.761 1.00 80.75 97 ARG A N 1
ATOM 746 C CA . ARG A 1 97 ? 18.161 -2.719 -23.097 1.00 80.75 97 ARG A CA 1
ATOM 747 C C . ARG A 1 97 ? 17.131 -2.141 -24.074 1.00 80.75 97 ARG A C 1
ATOM 749 O O . ARG A 1 97 ? 17.481 -1.425 -25.014 1.00 80.75 97 ARG A O 1
ATOM 756 N N . THR A 1 98 ? 15.843 -2.311 -23.773 1.00 81.88 98 THR A N 1
ATOM 757 C CA . THR A 1 98 ? 14.766 -1.635 -24.516 1.00 81.88 98 THR A CA 1
ATOM 758 C C . THR A 1 98 ? 14.762 -0.123 -24.248 1.00 81.88 98 THR A C 1
ATOM 760 O O . THR A 1 98 ? 15.109 0.341 -23.159 1.00 81.88 98 THR A O 1
ATOM 763 N N . LYS A 1 99 ? 14.329 0.693 -25.224 1.00 81.81 99 LYS A N 1
ATOM 764 C CA . LYS A 1 99 ? 14.264 2.167 -25.073 1.00 81.81 99 LYS A CA 1
ATOM 765 C C . LYS A 1 99 ? 13.406 2.611 -23.880 1.00 81.81 99 LYS A C 1
ATOM 767 O O . LYS A 1 99 ? 13.674 3.654 -23.292 1.00 81.81 99 LYS A O 1
ATOM 772 N N . CYS A 1 100 ? 12.410 1.807 -23.512 1.00 82.88 100 CYS A N 1
ATOM 773 C CA . CYS A 1 100 ? 11.484 2.086 -22.419 1.00 82.88 100 CYS A CA 1
ATOM 774 C C . CYS A 1 100 ? 11.997 1.622 -21.044 1.00 82.88 100 CYS A C 1
A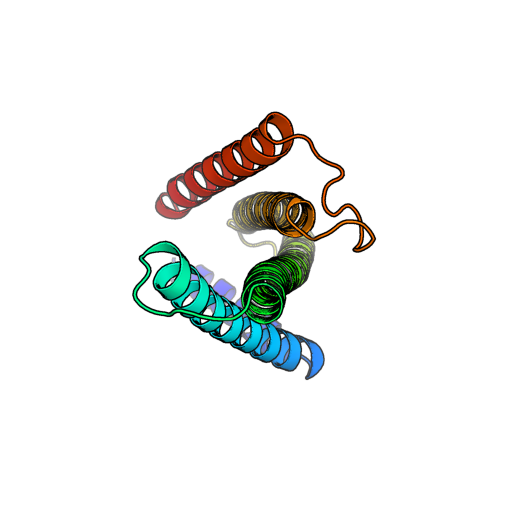TOM 776 O O . CYS A 1 100 ? 11.391 1.972 -20.032 1.00 82.88 100 CYS A O 1
ATOM 778 N N . ALA A 1 101 ? 13.101 0.867 -20.964 1.00 84.50 101 ALA A N 1
ATOM 779 C CA . ALA A 1 101 ? 13.607 0.325 -19.698 1.00 84.50 101 ALA A CA 1
ATOM 780 C C . ALA A 1 101 ? 13.868 1.396 -18.613 1.00 84.50 101 ALA A C 1
ATOM 782 O O . ALA A 1 101 ? 13.457 1.171 -17.472 1.00 84.50 101 ALA A O 1
ATOM 783 N N . PRO A 1 102 ? 14.446 2.582 -18.918 1.00 87.75 102 PRO A N 1
ATOM 784 C CA . PRO A 1 102 ? 14.590 3.651 -17.926 1.00 87.75 102 PRO A CA 1
ATOM 785 C C . PRO A 1 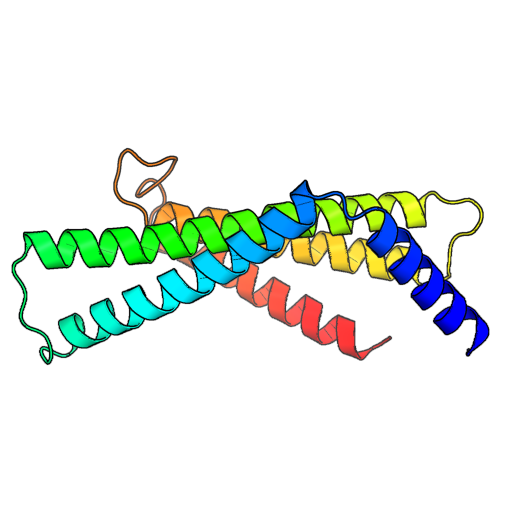102 ? 13.246 4.163 -17.392 1.00 87.75 102 PRO A C 1
ATOM 787 O O . PRO A 1 102 ? 13.079 4.296 -16.183 1.00 87.75 102 PRO A O 1
ATOM 790 N N . ALA A 1 103 ? 12.261 4.382 -18.270 1.00 87.75 103 ALA A N 1
ATOM 791 C CA . ALA A 1 103 ? 10.931 4.848 -17.871 1.00 87.75 103 ALA A CA 1
ATOM 792 C C . ALA A 1 103 ? 10.205 3.812 -16.994 1.00 87.75 103 ALA A C 1
ATOM 794 O O . ALA A 1 103 ? 9.638 4.164 -15.958 1.00 87.75 103 ALA A O 1
ATOM 795 N N . ARG A 1 104 ? 10.293 2.521 -17.350 1.00 86.94 104 ARG A N 1
ATOM 796 C CA . ARG A 1 104 ? 9.735 1.409 -16.558 1.00 86.94 104 ARG A CA 1
ATOM 797 C C . ARG A 1 104 ? 10.386 1.314 -15.177 1.00 86.94 104 ARG A C 1
ATOM 799 O O . ARG A 1 104 ? 9.676 1.139 -14.189 1.00 86.94 104 ARG A O 1
ATOM 806 N N . PHE A 1 105 ? 11.705 1.490 -15.086 1.00 91.75 105 PHE A N 1
ATOM 807 C CA . PHE A 1 105 ? 12.419 1.524 -13.808 1.00 91.75 105 PHE A CA 1
ATOM 808 C C . PHE A 1 105 ? 11.991 2.710 -12.933 1.00 91.75 105 PHE A C 1
ATOM 810 O O . PHE A 1 105 ? 11.709 2.522 -11.747 1.00 91.75 105 PHE A O 1
ATOM 817 N N . THR A 1 106 ? 11.870 3.914 -13.504 1.00 92.00 106 THR A N 1
ATOM 818 C CA . THR A 1 106 ? 11.353 5.088 -12.783 1.00 92.00 106 THR A CA 1
ATOM 819 C C . THR A 1 106 ? 9.935 4.838 -12.271 1.00 92.00 106 THR A C 1
ATOM 821 O O . THR A 1 106 ? 9.659 5.074 -11.096 1.00 92.00 106 THR A O 1
ATOM 824 N N . GLN A 1 107 ? 9.045 4.293 -13.104 1.00 91.25 107 GLN A N 1
ATOM 825 C CA . GLN A 1 107 ? 7.676 3.971 -12.699 1.00 91.25 107 GLN A CA 1
ATOM 826 C C . GLN A 1 107 ? 7.631 2.911 -11.589 1.00 91.25 107 GLN A C 1
ATOM 828 O O . GLN A 1 107 ? 6.898 3.078 -10.610 1.00 91.25 107 GLN A O 1
ATOM 833 N N . ALA A 1 108 ? 8.425 1.844 -11.698 1.00 92.25 108 ALA A N 1
ATOM 834 C CA . ALA A 1 108 ? 8.523 0.813 -10.668 1.00 92.25 108 ALA A CA 1
ATOM 835 C C . ALA A 1 108 ? 9.083 1.373 -9.349 1.00 92.25 108 ALA A C 1
ATOM 837 O O . ALA A 1 108 ? 8.618 0.993 -8.273 1.00 92.25 108 ALA A O 1
ATOM 838 N N . SER A 1 109 ? 10.025 2.318 -9.427 1.00 95.62 109 SER A N 1
ATOM 839 C CA . SER A 1 109 ? 10.602 2.999 -8.261 1.00 95.62 109 SER A CA 1
ATOM 840 C C . SER A 1 109 ? 9.553 3.851 -7.552 1.00 95.62 109 SER A C 1
ATOM 842 O O . SER A 1 109 ? 9.322 3.666 -6.360 1.00 95.62 109 SER A O 1
ATOM 844 N N . LEU A 1 110 ? 8.845 4.714 -8.290 1.00 95.31 110 LEU A N 1
ATOM 845 C CA . LEU A 1 110 ? 7.767 5.547 -7.744 1.00 95.31 110 LEU A CA 1
ATOM 846 C C . LEU A 1 110 ? 6.649 4.696 -7.131 1.00 95.31 110 LEU A C 1
ATOM 848 O O . LEU A 1 110 ? 6.174 4.988 -6.035 1.00 95.31 110 LEU A O 1
ATOM 852 N N . THR A 1 111 ? 6.265 3.613 -7.810 1.00 94.56 111 THR A N 1
ATOM 853 C CA . THR A 1 111 ? 5.243 2.674 -7.326 1.00 94.56 111 THR A CA 1
ATOM 854 C C . THR A 1 111 ? 5.683 1.990 -6.033 1.00 94.56 111 THR A C 1
ATOM 856 O O . THR A 1 111 ? 4.895 1.880 -5.097 1.00 94.56 111 THR A O 1
ATOM 859 N N . THR A 1 112 ? 6.947 1.573 -5.946 1.00 96.62 112 THR A N 1
ATOM 860 C CA . THR A 1 112 ? 7.497 0.954 -4.733 1.00 96.62 112 THR A CA 1
ATOM 861 C C . THR A 1 112 ? 7.549 1.942 -3.573 1.00 96.62 112 THR A C 1
ATOM 863 O O . THR A 1 112 ? 7.141 1.596 -2.465 1.00 96.62 112 THR A O 1
ATOM 866 N N . THR A 1 113 ? 7.960 3.189 -3.823 1.00 97.38 113 THR A N 1
ATOM 867 C CA . THR A 1 113 ? 7.936 4.259 -2.815 1.00 97.38 113 THR A CA 1
ATOM 868 C C . THR A 1 113 ? 6.517 4.530 -2.322 1.00 97.38 113 THR A C 1
ATOM 870 O O . THR A 1 113 ? 6.301 4.624 -1.118 1.00 97.38 113 THR A O 1
ATOM 873 N N . LYS A 1 114 ? 5.530 4.591 -3.223 1.00 96.12 114 LYS A N 1
ATOM 874 C CA . LYS A 1 114 ? 4.115 4.723 -2.850 1.00 96.12 114 LYS A CA 1
ATOM 875 C C . LYS A 1 114 ? 3.678 3.587 -1.917 1.00 96.12 114 LYS A C 1
ATOM 877 O O . LYS A 1 114 ? 3.160 3.854 -0.839 1.00 96.12 114 LYS A O 1
ATOM 882 N N . PHE A 1 115 ? 3.910 2.328 -2.296 1.00 96.25 115 PHE A N 1
ATOM 883 C CA . PHE A 1 115 ? 3.509 1.184 -1.466 1.00 96.25 115 PHE A CA 1
ATOM 884 C C . PHE A 1 115 ? 4.231 1.132 -0.115 1.00 96.25 115 PHE A C 1
ATOM 886 O O . PHE A 1 115 ? 3.642 0.690 0.874 1.00 96.25 115 PHE A O 1
ATOM 893 N N . LEU A 1 116 ? 5.477 1.608 -0.046 1.00 97.62 116 LEU A N 1
ATOM 894 C CA . LEU A 1 116 ? 6.182 1.776 1.222 1.00 97.62 116 LEU A CA 1
ATOM 895 C C . LEU A 1 116 ? 5.453 2.782 2.123 1.00 97.62 116 LEU A C 1
ATOM 897 O O . LEU A 1 116 ? 5.185 2.476 3.284 1.00 97.62 116 LEU A O 1
ATOM 901 N N . LEU A 1 117 ? 5.086 3.950 1.588 1.00 97.25 117 LEU A N 1
ATOM 902 C CA . LEU A 1 117 ? 4.338 4.964 2.336 1.00 97.25 117 LEU A CA 1
ATOM 903 C C . LEU A 1 117 ? 2.960 4.450 2.771 1.00 97.25 117 LEU A C 1
ATOM 905 O O . LEU A 1 117 ? 2.588 4.644 3.927 1.00 97.25 117 LEU A O 1
ATOM 909 N N . ASP A 1 118 ? 2.241 3.740 1.899 1.00 96.38 118 ASP A N 1
ATOM 910 C CA . ASP A 1 118 ? 0.956 3.115 2.240 1.00 96.38 118 ASP A CA 1
ATOM 911 C C . ASP A 1 118 ? 1.102 2.094 3.370 1.00 96.38 118 ASP A C 1
ATOM 913 O O . ASP A 1 118 ? 0.272 2.051 4.274 1.00 96.38 118 ASP A O 1
ATOM 917 N N . THR A 1 119 ? 2.175 1.299 3.356 1.00 96.56 119 THR A N 1
ATOM 918 C CA . THR A 1 119 ? 2.461 0.323 4.415 1.00 96.56 119 THR A CA 1
ATOM 919 C C . THR A 1 119 ? 2.756 1.025 5.740 1.00 96.56 119 THR A C 1
ATOM 921 O O . THR A 1 119 ? 2.201 0.647 6.772 1.00 96.56 119 THR A O 1
ATOM 924 N N . ILE A 1 120 ? 3.589 2.072 5.725 1.00 96.12 120 ILE A N 1
ATOM 925 C CA . ILE A 1 120 ? 3.892 2.877 6.919 1.00 96.12 120 ILE A CA 1
ATOM 926 C C . ILE A 1 120 ? 2.611 3.488 7.485 1.00 96.12 120 ILE A C 1
ATOM 928 O O . ILE A 1 120 ? 2.374 3.399 8.694 1.00 96.12 120 ILE A O 1
ATOM 932 N N . HIS A 1 121 ? 1.781 4.061 6.614 1.00 95.62 121 HIS A N 1
ATOM 933 C CA . HIS A 1 121 ? 0.510 4.662 6.983 1.00 95.62 121 HIS A CA 1
ATOM 934 C C . HIS A 1 121 ? -0.459 3.629 7.570 1.00 95.62 121 HIS A C 1
ATOM 936 O O . HIS A 1 121 ? -0.937 3.823 8.686 1.00 95.62 121 HIS A O 1
ATOM 942 N N . ALA A 1 122 ? -0.703 2.512 6.884 1.00 95.25 122 ALA A N 1
ATOM 943 C CA . ALA A 1 122 ? -1.644 1.488 7.335 1.00 95.25 122 ALA A CA 1
ATOM 944 C C . ALA A 1 122 ? -1.247 0.903 8.702 1.00 95.25 122 ALA A C 1
ATOM 946 O O . ALA A 1 122 ? -2.064 0.872 9.625 1.00 95.25 122 ALA A O 1
ATOM 947 N N . VAL A 1 123 ? 0.031 0.541 8.875 1.00 95.06 123 VAL A N 1
ATOM 948 C CA . VAL A 1 123 ? 0.544 -0.007 10.142 1.00 95.06 123 VAL A CA 1
AT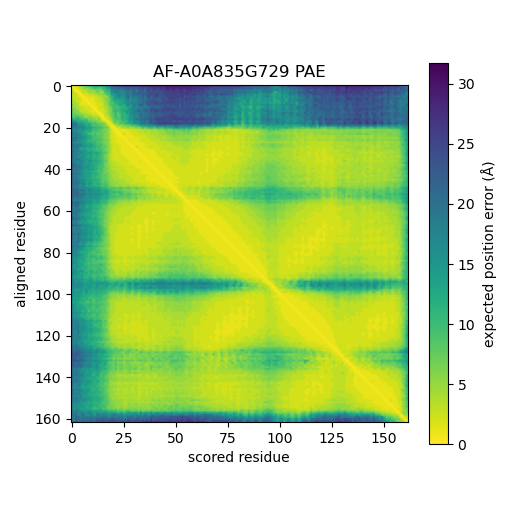OM 949 C C . VAL A 1 123 ? 0.467 1.022 11.270 1.00 95.06 123 VAL A C 1
ATOM 951 O O . VAL A 1 123 ? 0.236 0.642 12.415 1.00 95.06 123 VAL A O 1
ATOM 954 N N . SER A 1 124 ?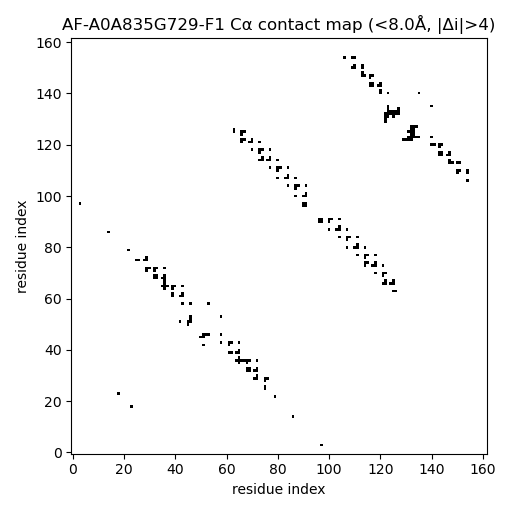 0.584 2.324 10.980 1.00 94.62 124 SER A N 1
ATOM 955 C CA . SER A 1 124 ? 0.488 3.362 12.017 1.00 94.62 124 SER A CA 1
ATOM 956 C C . SER A 1 124 ? -0.870 3.392 12.732 1.00 94.62 124 SER A C 1
ATOM 958 O O . SER A 1 124 ? -0.933 3.786 13.896 1.00 94.62 124 SER A O 1
ATOM 960 N N . TRP A 1 125 ? -1.935 2.904 12.085 1.00 93.00 125 TRP A N 1
ATOM 961 C CA . TRP A 1 125 ? -3.283 2.842 12.654 1.00 93.00 125 TRP A CA 1
ATOM 962 C C . TRP A 1 125 ? -3.552 1.604 13.514 1.00 93.00 125 TRP A C 1
ATOM 964 O O . TRP A 1 125 ? -4.603 1.548 14.169 1.00 93.00 125 TRP A O 1
ATOM 974 N N . LEU A 1 126 ? -2.639 0.625 13.529 1.00 94.19 126 LEU A N 1
ATOM 975 C CA . LEU A 1 126 ? -2.746 -0.565 14.373 1.00 94.19 126 LEU A CA 1
ATOM 976 C C . LEU A 1 126 ? -2.676 -0.217 15.868 1.00 94.19 126 LEU A C 1
ATOM 978 O O . LEU A 1 126 ? -2.098 0.811 16.248 1.00 94.19 126 LEU A O 1
ATOM 982 N N . PRO A 1 127 ? -3.268 -1.067 16.731 1.00 91.69 127 PRO A N 1
ATOM 983 C CA . PRO A 1 127 ? -3.171 -0.891 18.172 1.00 91.69 127 PRO A CA 1
ATOM 984 C C . PRO A 1 127 ? -1.709 -0.925 18.654 1.00 91.69 127 PRO A C 1
ATOM 986 O O . PRO A 1 127 ? -0.839 -1.507 17.996 1.00 91.69 127 PRO A O 1
ATOM 989 N N . PRO A 1 128 ? -1.421 -0.316 19.817 1.00 89.44 128 PRO A N 1
ATOM 990 C CA . PRO A 1 128 ? -0.083 -0.337 20.394 1.00 89.44 128 PRO A CA 1
ATOM 991 C C . PRO A 1 128 ? 0.397 -1.776 20.639 1.00 89.44 128 PRO A C 1
ATOM 993 O O . PRO A 1 128 ? -0.381 -2.661 20.989 1.00 89.44 128 PRO A O 1
ATOM 996 N N . GLY A 1 129 ? 1.700 -2.002 20.452 1.00 87.94 129 GLY A N 1
ATOM 997 C CA . GLY A 1 129 ? 2.331 -3.325 20.558 1.00 87.94 129 GLY A CA 1
ATOM 998 C C . GLY A 1 129 ? 2.457 -4.074 19.227 1.00 87.94 129 GLY A C 1
ATOM 999 O O . GLY A 1 129 ? 3.152 -5.082 19.165 1.00 87.94 129 GLY A O 1
ATOM 1000 N N . TRP A 1 130 ? 1.847 -3.565 18.152 1.00 88.44 130 TRP A N 1
ATOM 1001 C CA . TRP A 1 130 ? 1.948 -4.131 16.806 1.00 88.44 130 TRP A CA 1
ATOM 1002 C C . TRP A 1 130 ? 2.870 -3.262 15.951 1.00 88.44 130 TRP A C 1
ATOM 1004 O O . TRP A 1 130 ? 2.450 -2.215 15.464 1.00 88.44 130 TRP A O 1
ATOM 1014 N N . LEU A 1 131 ? 4.128 -3.678 15.762 1.00 90.19 131 LEU A N 1
ATOM 1015 C CA . LEU A 1 131 ? 5.142 -2.906 15.023 1.00 90.19 131 LEU A CA 1
ATOM 1016 C C . LEU A 1 131 ? 5.243 -1.453 15.549 1.00 90.19 131 LEU A C 1
ATOM 1018 O O . LEU A 1 131 ? 5.491 -1.240 16.735 1.00 90.19 131 LEU A O 1
ATOM 1022 N N . TRP A 1 132 ? 5.038 -0.453 14.684 1.00 91.44 132 TRP A N 1
ATOM 1023 C CA . TRP A 1 132 ? 4.958 0.973 15.034 1.00 91.44 132 TRP A CA 1
ATOM 1024 C C . TRP A 1 132 ? 3.510 1.485 15.150 1.00 91.44 132 TRP A C 1
ATOM 1026 O O . TRP A 1 132 ? 3.254 2.686 15.022 1.00 91.44 132 TRP A O 1
ATOM 1036 N N . GLY A 1 133 ? 2.553 0.591 15.400 1.00 89.00 133 GLY A N 1
ATOM 1037 C CA . GLY A 1 133 ? 1.153 0.930 15.631 1.00 89.00 133 GLY A CA 1
ATOM 1038 C C . GLY A 1 133 ? 0.997 1.980 16.726 1.00 89.00 133 GLY A C 1
ATOM 1039 O O . GLY A 1 133 ? 1.610 1.889 17.795 1.00 89.00 133 GLY A O 1
ATOM 1040 N N . SER A 1 134 ? 0.200 3.008 16.437 1.00 88.12 134 SER A N 1
ATOM 1041 C CA . SER A 1 134 ? -0.056 4.154 17.318 1.00 88.12 134 SER A CA 1
ATOM 1042 C C . SER A 1 134 ? 1.187 4.984 17.696 1.00 88.12 134 SER A C 1
ATOM 1044 O O . SER A 1 134 ? 1.127 5.776 18.635 1.00 88.12 134 SER A O 1
ATOM 1046 N N . LYS A 1 135 ? 2.328 4.825 17.000 1.00 91.31 135 LYS A N 1
ATOM 1047 C CA . LYS A 1 135 ? 3.552 5.617 17.251 1.00 91.31 135 LYS A CA 1
ATOM 1048 C C . LYS A 1 135 ? 3.621 6.922 16.463 1.00 91.31 135 LYS A C 1
ATOM 1050 O O . LYS A 1 135 ? 4.349 7.822 16.869 1.00 91.31 135 LYS A O 1
ATOM 1055 N N . LEU A 1 136 ? 2.896 7.027 15.350 1.00 91.50 136 LEU A N 1
ATOM 1056 C CA . LEU A 1 136 ? 2.823 8.259 14.566 1.00 91.50 136 LEU A CA 1
ATOM 1057 C C . LEU A 1 136 ? 1.654 9.111 15.056 1.00 91.50 136 LEU A C 1
ATOM 1059 O O . LEU A 1 136 ? 0.561 8.603 15.299 1.00 91.50 136 LEU A O 1
ATOM 1063 N N . SER A 1 137 ? 1.876 10.420 15.150 1.00 92.94 137 SER A N 1
ATOM 1064 C CA . SER A 1 137 ? 0.786 11.370 15.377 1.00 92.94 137 SER A CA 1
ATOM 1065 C C . SER A 1 137 ? -0.140 11.443 14.157 1.00 92.94 137 SER A C 1
ATOM 1067 O O . SER A 1 137 ? 0.279 11.189 13.025 1.00 92.94 137 SER A O 1
ATOM 1069 N N . VAL A 1 138 ? -1.396 11.844 14.374 1.00 92.38 138 VAL A N 1
ATOM 1070 C CA . VAL A 1 138 ? -2.388 11.988 13.295 1.00 92.38 138 VAL A CA 1
ATOM 1071 C C . VAL A 1 138 ? -1.887 12.901 12.161 1.00 92.38 138 VAL A C 1
ATOM 1073 O O . VAL A 1 138 ? -1.975 12.480 11.009 1.00 92.38 138 VAL A O 1
ATOM 1076 N N . PRO A 1 139 ? -1.279 14.082 12.415 1.00 95.00 139 PRO A N 1
ATOM 1077 C CA . PRO A 1 139 ? -0.739 14.912 11.336 1.00 95.00 139 PRO A CA 1
ATOM 1078 C C . PRO A 1 139 ? 0.368 14.225 10.525 1.00 95.00 139 PRO A C 1
ATOM 1080 O O . PRO A 1 139 ? 0.397 14.352 9.303 1.00 95.00 139 PRO A O 1
ATOM 1083 N N . GLN A 1 140 ? 1.255 13.464 11.178 1.00 94.75 140 GLN A N 1
ATOM 1084 C CA . GLN A 1 140 ? 2.315 12.715 10.492 1.00 94.75 140 GLN A CA 1
ATOM 1085 C C . GLN A 1 140 ? 1.732 11.606 9.614 1.00 94.75 140 GLN A C 1
ATOM 1087 O O . GLN A 1 140 ? 2.098 11.493 8.445 1.00 94.75 140 GLN A O 1
ATOM 1092 N N . ALA A 1 141 ? 0.800 10.816 10.155 1.00 93.81 141 ALA A N 1
ATOM 1093 C CA . ALA A 1 141 ? 0.139 9.752 9.407 1.00 93.81 141 ALA A CA 1
ATOM 1094 C C . ALA A 1 141 ? -0.611 10.315 8.188 1.00 93.81 141 ALA A C 1
ATOM 1096 O O . ALA A 1 141 ? -0.462 9.787 7.084 1.00 93.81 141 ALA A O 1
ATOM 1097 N N . SER A 1 142 ? -1.345 11.418 8.356 1.00 94.19 142 SER A N 1
ATOM 1098 C CA . SER A 1 142 ? -2.045 12.107 7.264 1.00 94.19 142 SER A CA 1
ATOM 1099 C C . SER A 1 142 ? -1.089 12.701 6.225 1.00 94.19 142 SER A C 1
ATOM 1101 O O . SER A 1 142 ? -1.361 12.627 5.025 1.00 94.19 142 SER A O 1
ATOM 1103 N N . GLY A 1 143 ? 0.054 13.247 6.652 1.00 96.94 143 GLY A N 1
ATOM 1104 C CA . GLY A 1 143 ? 1.094 13.743 5.747 1.00 96.94 143 GLY A CA 1
ATOM 1105 C C . GLY A 1 143 ? 1.668 12.637 4.857 1.00 96.94 143 GLY A C 1
ATOM 1106 O O . GLY A 1 143 ? 1.789 12.821 3.646 1.00 96.94 143 GLY A O 1
ATOM 1107 N N . ILE A 1 144 ? 1.935 11.459 5.428 1.00 96.38 144 ILE A N 1
ATOM 1108 C CA . ILE A 1 144 ? 2.407 10.277 4.686 1.00 96.38 144 ILE A CA 1
ATOM 1109 C C . ILE A 1 144 ? 1.359 9.810 3.668 1.00 96.38 144 ILE A C 1
ATOM 1111 O O . ILE A 1 144 ? 1.701 9.571 2.509 1.00 96.38 144 ILE A O 1
ATOM 1115 N N . ALA A 1 145 ? 0.086 9.728 4.067 1.00 94.38 145 ALA A N 1
ATOM 1116 C CA . ALA A 1 145 ? -1.001 9.367 3.155 1.00 94.38 145 ALA A CA 1
ATOM 1117 C C . ALA A 1 145 ? -1.131 10.363 1.995 1.00 94.38 145 ALA A C 1
ATOM 1119 O O . ALA A 1 145 ? -1.280 9.964 0.842 1.00 94.38 145 ALA A O 1
ATOM 1120 N N . THR A 1 146 ? -1.007 11.659 2.286 1.00 97.06 146 THR A N 1
ATOM 1121 C CA . THR A 1 146 ? -1.066 12.719 1.272 1.00 97.06 146 THR A CA 1
ATOM 1122 C C . THR A 1 146 ? 0.097 12.605 0.287 1.00 97.06 146 THR A C 1
ATOM 1124 O O . THR A 1 146 ? -0.115 12.649 -0.924 1.00 97.06 146 THR A O 1
ATOM 1127 N N . ALA A 1 147 ? 1.321 12.388 0.778 1.00 96.50 147 ALA A N 1
ATOM 1128 C CA . ALA A 1 147 ? 2.488 12.166 -0.074 1.00 96.50 147 ALA A CA 1
ATOM 1129 C C . ALA A 1 147 ? 2.318 10.925 -0.971 1.00 96.50 147 ALA A C 1
ATOM 1131 O O . ALA A 1 147 ? 2.629 10.976 -2.163 1.00 96.50 147 ALA A O 1
ATOM 1132 N N . SER A 1 148 ? 1.764 9.836 -0.427 1.00 95.75 148 SER A N 1
ATOM 1133 C CA . SER A 1 148 ? 1.433 8.635 -1.202 1.00 95.75 148 SER A CA 1
ATOM 1134 C C . SER A 1 148 ? 0.392 8.915 -2.295 1.00 95.75 148 SER A C 1
ATOM 1136 O O . SER A 1 148 ? 0.568 8.509 -3.447 1.00 95.75 148 SER A O 1
ATOM 1138 N N . ALA A 1 149 ? -0.663 9.670 -1.980 1.00 94.88 149 ALA A N 1
ATOM 1139 C CA . ALA A 1 149 ? -1.690 10.054 -2.947 1.00 94.88 149 ALA A CA 1
ATOM 1140 C C . ALA A 1 149 ? -1.121 10.924 -4.081 1.00 94.88 149 ALA A C 1
ATOM 1142 O O . ALA A 1 149 ? -1.410 10.670 -5.253 1.00 94.88 149 ALA A O 1
ATOM 1143 N N . ILE A 1 150 ? -0.257 11.895 -3.756 1.00 96.38 150 ILE A N 1
ATOM 1144 C CA . ILE A 1 150 ? 0.451 12.721 -4.748 1.00 96.38 150 ILE A CA 1
ATOM 1145 C C . ILE A 1 150 ? 1.310 11.840 -5.661 1.00 96.38 150 ILE A C 1
ATOM 1147 O O . ILE A 1 150 ? 1.239 11.980 -6.881 1.00 96.38 150 ILE A O 1
ATOM 1151 N N . LEU A 1 151 ? 2.071 10.890 -5.105 1.00 93.69 151 LEU A N 1
ATOM 1152 C CA . LEU A 1 151 ? 2.829 9.924 -5.909 1.00 93.69 151 LEU A CA 1
ATOM 1153 C C . LEU A 1 151 ? 1.916 9.106 -6.826 1.00 93.69 151 LEU A C 1
ATOM 1155 O O . LEU A 1 151 ? 2.250 8.908 -7.991 1.00 93.69 151 LEU A O 1
ATOM 1159 N N . GLY A 1 152 ? 0.751 8.677 -6.337 1.00 92.00 152 GLY A N 1
ATOM 1160 C CA . GLY A 1 152 ? -0.263 8.003 -7.149 1.00 92.00 152 GLY A CA 1
ATOM 1161 C C . GLY A 1 152 ? -0.719 8.841 -8.348 1.00 92.00 152 GLY A C 1
ATOM 1162 O O . GLY A 1 152 ? -0.775 8.329 -9.467 1.00 92.00 152 GLY A O 1
ATOM 1163 N N . LEU A 1 153 ? -0.972 10.137 -8.142 1.00 93.00 153 LEU A N 1
ATOM 1164 C CA . LEU A 1 153 ? -1.330 11.069 -9.217 1.00 93.00 153 LEU A CA 1
ATOM 1165 C C . LEU A 1 153 ? -0.191 11.255 -10.225 1.00 93.00 153 LEU A C 1
ATOM 1167 O O . LEU A 1 153 ? -0.435 11.228 -11.432 1.00 93.00 153 LEU A O 1
ATOM 1171 N N . VAL A 1 154 ? 1.048 11.397 -9.747 1.00 92.50 154 VAL A N 1
ATOM 1172 C CA . VAL A 1 154 ? 2.242 11.510 -10.601 1.00 92.50 154 VAL A CA 1
ATOM 1173 C C . VAL A 1 154 ? 2.400 10.258 -11.465 1.00 92.50 154 VAL A C 1
ATOM 1175 O O . VAL A 1 154 ? 2.533 10.368 -12.683 1.00 92.50 154 VAL A O 1
ATOM 1178 N N . ILE A 1 155 ? 2.320 9.065 -10.869 1.00 90.06 155 ILE A N 1
ATOM 1179 C CA . ILE A 1 155 ? 2.411 7.788 -11.595 1.00 90.06 155 ILE A CA 1
ATOM 1180 C C . ILE A 1 155 ? 1.324 7.705 -12.672 1.00 90.06 155 ILE A C 1
ATOM 1182 O O . ILE A 1 155 ? 1.623 7.375 -13.820 1.00 90.06 155 ILE A O 1
ATOM 1186 N N . HIS A 1 156 ? 0.078 8.047 -12.332 1.00 88.19 156 HIS A N 1
ATOM 1187 C CA . HIS A 1 156 ? -1.044 8.013 -13.275 1.00 88.19 156 HIS A CA 1
ATOM 1188 C C . HIS A 1 156 ? -0.872 8.992 -14.439 1.00 88.19 156 HIS A C 1
ATOM 1190 O O . HIS A 1 156 ? -1.144 8.649 -15.589 1.00 88.19 156 HIS A O 1
ATOM 1196 N N . TYR A 1 157 ? -0.399 10.207 -14.162 1.00 86.38 157 TYR A N 1
ATOM 1197 C CA . TYR A 1 157 ? -0.170 11.218 -15.192 1.00 86.38 157 TYR A CA 1
ATOM 1198 C C . TYR A 1 157 ? 0.949 10.813 -16.157 1.00 86.38 157 TYR A C 1
ATOM 1200 O O . TYR A 1 157 ? 0.805 10.951 -17.373 1.00 86.38 157 TYR A O 1
ATOM 1208 N N . HIS A 1 158 ? 2.048 10.271 -15.629 1.00 79.19 158 HIS A N 1
ATOM 1209 C CA . HIS A 1 158 ? 3.172 9.813 -16.443 1.00 79.19 158 HIS A CA 1
ATOM 1210 C C . HIS A 1 158 ? 2.875 8.511 -17.201 1.00 79.19 158 HIS A C 1
ATOM 1212 O O . HIS A 1 158 ? 3.392 8.338 -18.301 1.00 79.19 158 HIS A O 1
ATOM 1218 N N . GLY A 1 159 ? 2.000 7.642 -16.686 1.00 66.69 159 GLY A N 1
ATOM 1219 C CA . GLY A 1 159 ? 1.589 6.407 -17.364 1.00 66.69 159 GLY A CA 1
ATOM 1220 C C . GLY A 1 159 ? 0.757 6.618 -18.637 1.00 66.69 159 GLY A C 1
ATOM 1221 O O . GLY A 1 159 ? 0.683 5.715 -19.458 1.00 66.69 159 GLY A O 1
ATOM 1222 N N . LYS A 1 160 ? 0.155 7.801 -18.838 1.00 56.06 160 LYS A N 1
ATOM 1223 C CA . LYS A 1 160 ? -0.642 8.131 -20.040 1.00 56.06 160 LYS A CA 1
ATOM 1224 C C . LYS A 1 160 ? 0.172 8.685 -21.217 1.00 56.06 160 LYS A C 1
ATOM 1226 O O . LYS A 1 160 ? -0.404 8.962 -22.264 1.00 56.06 160 LYS A O 1
ATOM 1231 N N . ARG A 1 161 ? 1.470 8.941 -21.032 1.00 45.91 161 ARG A N 1
ATOM 1232 C CA . ARG A 1 161 ? 2.322 9.641 -22.013 1.00 45.91 161 ARG A CA 1
ATOM 1233 C C . ARG A 1 161 ? 3.275 8.725 -22.789 1.00 45.91 161 ARG A C 1
ATOM 1235 O O . ARG A 1 161 ? 4.087 9.246 -23.551 1.00 45.91 161 ARG A O 1
ATOM 1242 N N . PHE A 1 162 ? 3.180 7.410 -22.603 1.00 39.66 162 PHE A N 1
ATOM 1243 C CA . PHE A 1 162 ? 4.012 6.409 -23.273 1.00 39.66 162 PHE A CA 1
ATOM 1244 C C . PHE A 1 162 ? 3.156 5.416 -24.045 1.00 39.66 162 PHE A C 1
ATOM 1246 O O . PHE A 1 162 ? 2.091 5.039 -23.506 1.00 39.66 162 PHE A O 1
#

Secondary structure (DSSP, 8-state):
-HHHHHHHHHHHHHHHHT--HHHHHHHHHHHHHHHHHHHHHHHHHHHHTTSS---HHHHHHHHHHHHHHHHHHHHHHHHHHHHHHHHHHHHHHSTT--TTHHHHHHHHHHHHHHHHHHHHHHHHTSPTTSTTTT-S-HHHHHHHHHHHHHHHHHHHHHHT--

Nearest PDB structures (foldseek):
  2pfd-assembly1_A  TM=5.228E-01  e=1.748E+00  Rattus norvegicus
  8qqk-assembly1_C  TM=3.939E-01  e=2.352E+00  Escherichia coli BL21(DE3)
  8oqy-assembly1_C  TM=2.550E-01  e=3.013E+00  Homo sapiens

Organism: Spodoptera exigua (NCBI:txid7107)

Mean predicted aligned error: 7.13 Å